Protein AF-A0A821E4V5-F1 (afdb_monomer_lite)

Radius of gyration: 15.45 Å; chains: 1; bounding box: 36×47×33 Å

Foldseek 3Di:
DLLVVQVVVCVVVVHHDQEEEEEEQDPVVVVVLVLLQDPPHPDDDDPSSNVRNHNGHYHYDHANVVLLPPPVNVVRVVSVVVVLVCCQPPAQEDEDAPVDPSLVVSVVVNVVCVVVPPVRNHDYDHDHPDDDD

Organism: NCBI:txid392032

pLDDT: mean 74.58, std 12.51, range [34.81, 88.69]

Sequence (133 aa):
MYVKGIVDEEQRRNQTFSSIFVMTDDVSVMKSLQDYANPRSKGIDEPYARQYLRGRQIMYNVFAPQACFDPFIRIGFEQFLVSLEFLVQYAKLIVGHSDSNVGRYLEELMYARHQLNVSVRTHSLVRDAPNSL

Structure (mmCIF, N/CA/C/O backbone):
data_AF-A0A821E4V5-F1
#
_entry.id   AF-A0A821E4V5-F1
#
loop_
_atom_site.group_PDB
_atom_site.id
_atom_site.type_symbol
_atom_site.label_atom_id
_atom_site.label_alt_id
_atom_site.label_comp_id
_atom_site.label_asym_id
_atom_site.label_entity_id
_atom_site.label_seq_id
_atom_site.pdbx_PDB_ins_code
_atom_site.Cartn_x
_atom_site.Cartn_y
_atom_site.Cartn_z
_atom_site.occupancy
_atom_site.B_iso_or_equiv
_atom_site.auth_seq_id
_atom_site.auth_comp_id
_atom_site.auth_asym_id
_atom_site.auth_atom_id
_atom_site.pdbx_PDB_model_num
ATOM 1 N N . MET A 1 1 ? -8.049 7.958 -1.410 1.00 59.59 1 MET A N 1
ATOM 2 C CA . MET A 1 1 ? -8.673 6.603 -1.580 1.00 59.59 1 MET A CA 1
ATOM 3 C C . MET A 1 1 ? -8.104 5.460 -0.749 1.00 59.59 1 MET A C 1
ATOM 5 O O . MET A 1 1 ? -8.880 4.835 -0.036 1.00 59.59 1 MET A O 1
ATOM 9 N N . TYR A 1 2 ? -6.801 5.159 -0.810 1.00 70.19 2 TYR A N 1
ATOM 10 C CA . TYR A 1 2 ? -6.196 4.070 -0.018 1.00 70.19 2 TYR A CA 1
ATOM 11 C C . TYR A 1 2 ? -6.477 4.209 1.484 1.00 70.19 2 TYR A C 1
ATOM 13 O O . TYR A 1 2 ? -6.764 3.233 2.170 1.00 70.19 2 TYR A O 1
ATOM 21 N N . VAL A 1 3 ? -6.499 5.454 1.970 1.00 76.19 3 VAL A N 1
ATOM 22 C CA . VAL A 1 3 ? -6.852 5.791 3.355 1.00 76.19 3 VAL A CA 1
ATOM 23 C C . VAL A 1 3 ? -8.256 5.322 3.725 1.00 76.19 3 VAL A C 1
ATOM 25 O O . VAL A 1 3 ? -8.438 4.808 4.818 1.00 76.19 3 VAL A O 1
ATOM 28 N N . LYS A 1 4 ? -9.238 5.426 2.819 1.00 77.25 4 LYS A N 1
ATOM 29 C CA . LYS A 1 4 ? -10.600 4.941 3.079 1.00 77.25 4 LYS A CA 1
ATOM 30 C C . LYS A 1 4 ? -10.617 3.421 3.245 1.00 77.25 4 LYS A C 1
ATOM 32 O O . LYS A 1 4 ? -11.193 2.933 4.205 1.00 77.25 4 LYS A O 1
ATOM 37 N N . GLY A 1 5 ? -9.922 2.685 2.372 1.00 75.38 5 GLY A N 1
ATOM 38 C CA . GLY A 1 5 ? -9.797 1.227 2.493 1.00 75.38 5 GLY A CA 1
ATOM 39 C C . GLY A 1 5 ? -9.153 0.790 3.813 1.00 75.38 5 GLY A C 1
ATOM 40 O O . GLY A 1 5 ? -9.611 -0.168 4.431 1.00 75.38 5 GLY A O 1
ATOM 41 N N . ILE A 1 6 ? -8.144 1.535 4.280 1.00 80.81 6 ILE A N 1
ATOM 42 C CA . ILE A 1 6 ? -7.537 1.334 5.603 1.00 80.81 6 ILE A CA 1
ATOM 43 C C . ILE A 1 6 ? -8.575 1.592 6.703 1.00 80.81 6 ILE A C 1
ATOM 45 O O . ILE A 1 6 ? -8.809 0.713 7.525 1.00 80.81 6 ILE A O 1
ATOM 49 N N . VAL A 1 7 ? -9.222 2.761 6.702 1.00 83.94 7 VAL A N 1
ATOM 50 C CA . VAL A 1 7 ? -10.178 3.180 7.743 1.00 83.94 7 VAL A CA 1
ATOM 51 C C . VAL A 1 7 ? -11.381 2.239 7.835 1.00 83.94 7 VAL A C 1
ATOM 53 O O . VAL A 1 7 ? -11.773 1.865 8.939 1.00 83.94 7 VAL A O 1
ATOM 56 N N . ASP A 1 8 ? -11.941 1.814 6.702 1.00 83.44 8 ASP A N 1
ATOM 57 C CA . ASP A 1 8 ? -13.067 0.877 6.661 1.00 83.44 8 ASP A CA 1
ATOM 58 C C . ASP A 1 8 ? -12.687 -0.464 7.322 1.00 83.44 8 ASP A C 1
ATOM 60 O O . ASP A 1 8 ? -13.459 -1.027 8.103 1.00 83.44 8 ASP A O 1
ATOM 64 N N . GLU A 1 9 ? -11.476 -0.970 7.064 1.00 81.81 9 GLU A N 1
ATOM 65 C CA . GLU A 1 9 ? -10.979 -2.199 7.690 1.00 81.81 9 GLU A CA 1
ATOM 66 C C . GLU A 1 9 ? -10.637 -2.021 9.172 1.00 81.81 9 GLU A C 1
ATOM 68 O O . GLU A 1 9 ? -10.883 -2.933 9.965 1.00 81.81 9 GLU A O 1
ATOM 73 N N . GLU A 1 10 ? -10.115 -0.860 9.567 1.00 86.12 10 GLU A N 1
ATOM 74 C CA . GLU A 1 10 ? -9.874 -0.533 10.974 1.00 86.12 10 GLU A CA 1
ATOM 75 C C . GLU A 1 10 ? -11.173 -0.544 11.780 1.00 86.12 10 GLU A C 1
ATOM 77 O O . GLU A 1 10 ? -11.242 -1.158 12.847 1.00 86.12 10 GLU A O 1
ATOM 82 N N . GLN A 1 11 ? -12.222 0.084 11.242 1.00 87.25 11 GLN A N 1
ATOM 83 C CA . GLN A 1 11 ? -13.550 0.112 11.851 1.00 87.25 11 GLN A CA 1
ATOM 84 C C . GLN A 1 11 ? -14.165 -1.285 11.916 1.00 87.25 11 GLN A C 1
ATOM 86 O O . GLN A 1 11 ? -14.640 -1.697 12.973 1.00 87.25 11 GLN A O 1
ATOM 91 N N . ARG A 1 12 ? -14.101 -2.052 10.820 1.00 84.50 12 ARG A N 1
ATOM 92 C CA . ARG A 1 12 ? -14.636 -3.421 10.767 1.00 84.50 12 ARG A CA 1
ATOM 93 C C . ARG A 1 12 ? -13.975 -4.348 11.789 1.00 84.50 12 ARG A C 1
ATOM 95 O O . ARG A 1 12 ? -14.632 -5.241 12.317 1.00 84.50 12 ARG A O 1
ATOM 102 N N . ARG A 1 13 ? -12.677 -4.163 12.050 1.00 81.50 13 ARG A N 1
ATOM 103 C CA . ARG A 1 13 ? -11.888 -5.001 12.973 1.00 81.50 13 ARG A CA 1
ATOM 104 C C . ARG A 1 13 ? -11.790 -4.441 14.384 1.00 81.50 13 ARG A C 1
ATOM 106 O O . ARG A 1 13 ? -11.245 -5.120 15.250 1.00 81.50 13 ARG A O 1
ATOM 113 N N . ASN A 1 14 ? -12.273 -3.220 14.603 1.00 87.69 14 ASN A N 1
ATOM 114 C CA . ASN A 1 14 ? -12.041 -2.460 15.825 1.00 87.69 14 ASN A CA 1
ATOM 115 C C . ASN A 1 14 ? -10.541 -2.410 16.207 1.00 87.69 14 ASN A C 1
ATOM 117 O O . ASN A 1 14 ? -10.163 -2.621 17.359 1.00 87.69 14 ASN A O 1
ATOM 121 N N . GLN A 1 15 ? -9.673 -2.193 15.212 1.00 85.81 15 GLN A N 1
ATOM 122 C CA . GLN A 1 15 ? -8.217 -2.158 15.366 1.00 85.81 15 GLN A CA 1
ATOM 123 C C . GLN A 1 15 ? -7.629 -1.025 14.532 1.00 85.81 15 GLN A C 1
ATOM 125 O O . GLN A 1 15 ? -7.957 -0.905 13.363 1.00 85.81 15 GLN A O 1
ATOM 130 N N . THR A 1 16 ? -6.695 -0.256 15.088 1.00 86.00 16 THR A N 1
ATOM 131 C CA . THR A 1 16 ? -5.924 0.756 14.352 1.00 86.00 16 THR A CA 1
ATOM 132 C C . THR A 1 16 ? -4.563 0.228 13.899 1.00 86.00 16 THR A C 1
ATOM 134 O O . THR A 1 16 ? -3.846 -0.448 14.642 1.00 86.00 16 THR A O 1
ATOM 137 N N . PHE A 1 17 ? -4.178 0.566 12.670 1.00 86.50 17 PHE A N 1
ATOM 138 C CA . PHE A 1 17 ? -2.863 0.307 12.097 1.00 86.50 17 PHE A CA 1
ATOM 139 C C . PHE A 1 17 ? -1.961 1.527 12.318 1.00 86.50 17 PHE A C 1
ATOM 141 O O . PHE A 1 17 ? -2.112 2.569 11.676 1.00 86.50 17 PHE A O 1
ATOM 148 N N . SER A 1 18 ? -1.000 1.396 13.235 1.00 86.81 18 SER A N 1
ATOM 149 C CA . SER A 1 18 ? -0.048 2.463 13.586 1.00 86.81 18 SER A CA 1
ATOM 150 C C . SER A 1 18 ? 0.981 2.759 12.493 1.00 86.81 18 SER A C 1
ATOM 152 O O . SER A 1 18 ? 1.543 3.855 12.450 1.00 86.81 18 SER A O 1
ATOM 154 N N . SER A 1 19 ? 1.237 1.776 11.630 1.00 88.69 19 SER A N 1
ATOM 155 C CA . SER A 1 19 ? 2.300 1.808 10.630 1.00 88.69 19 SER A CA 1
ATOM 156 C C . SER A 1 19 ? 1.730 1.468 9.259 1.00 88.69 19 SER A C 1
ATOM 158 O O . SER A 1 19 ? 0.974 0.505 9.120 1.00 88.69 19 SER A O 1
ATOM 160 N N . ILE A 1 20 ? 2.097 2.261 8.256 1.00 87.19 20 ILE A N 1
ATOM 161 C CA . ILE A 1 20 ? 1.656 2.114 6.868 1.00 87.19 20 ILE A CA 1
ATOM 162 C C . ILE A 1 20 ? 2.905 2.019 5.999 1.00 87.19 20 ILE A C 1
ATOM 164 O O . ILE A 1 20 ? 3.806 2.847 6.118 1.00 87.19 20 ILE A O 1
ATOM 168 N N . PHE A 1 21 ? 2.955 1.005 5.139 1.00 88.44 21 PHE A N 1
ATOM 169 C CA . PHE A 1 21 ? 3.999 0.852 4.133 1.00 88.44 21 PHE A CA 1
ATOM 170 C C . PHE A 1 21 ? 3.399 1.078 2.748 1.00 88.44 21 PHE A C 1
ATOM 172 O O . PHE A 1 21 ? 2.384 0.466 2.415 1.00 88.44 21 PHE A O 1
ATOM 179 N N . VAL A 1 22 ? 4.014 1.955 1.959 1.00 86.38 22 VAL A N 1
ATOM 180 C CA . VAL A 1 22 ? 3.556 2.294 0.608 1.00 86.38 22 VAL A CA 1
ATOM 181 C C . VAL A 1 22 ? 4.609 1.898 -0.411 1.00 86.38 22 VAL A C 1
ATOM 183 O O . VAL A 1 22 ? 5.737 2.376 -0.372 1.00 86.38 22 VAL A O 1
ATOM 186 N N . MET A 1 23 ? 4.222 1.042 -1.346 1.00 85.56 23 MET A N 1
ATOM 187 C CA . MET A 1 23 ? 5.035 0.657 -2.493 1.00 85.56 23 MET A CA 1
ATOM 188 C C . MET A 1 23 ? 4.401 1.299 -3.731 1.00 85.56 23 MET A C 1
ATOM 190 O O . MET A 1 23 ? 3.273 0.955 -4.075 1.00 85.56 23 MET A O 1
ATOM 194 N N . THR A 1 24 ? 5.082 2.257 -4.363 1.00 82.69 24 THR A N 1
ATOM 195 C CA . THR A 1 24 ? 4.556 2.999 -5.528 1.00 82.69 24 THR A CA 1
ATOM 196 C C . THR A 1 24 ? 5.653 3.313 -6.540 1.00 82.69 24 THR A C 1
ATOM 198 O O . THR A 1 24 ? 6.826 3.360 -6.188 1.00 82.69 24 THR A O 1
ATOM 201 N N . ASP A 1 25 ? 5.281 3.542 -7.790 1.00 79.81 25 ASP A N 1
ATOM 202 C CA . ASP A 1 25 ? 6.153 4.097 -8.819 1.00 79.81 25 ASP A CA 1
ATOM 203 C C . ASP A 1 25 ? 6.063 5.620 -8.963 1.00 79.81 25 ASP A C 1
ATOM 205 O O . ASP A 1 25 ? 6.868 6.236 -9.666 1.00 79.81 25 ASP A O 1
ATOM 209 N N . ASP A 1 26 ? 5.122 6.244 -8.254 1.00 79.25 26 ASP A N 1
ATOM 210 C CA . ASP A 1 26 ? 4.881 7.677 -8.303 1.00 79.25 26 ASP A CA 1
ATOM 211 C C . ASP A 1 26 ? 5.537 8.406 -7.118 1.00 79.25 26 ASP A C 1
ATOM 213 O O . ASP A 1 26 ? 5.131 8.311 -5.955 1.00 79.25 26 ASP A O 1
ATOM 217 N N . VAL A 1 27 ? 6.552 9.214 -7.429 1.00 78.31 27 VAL A N 1
ATOM 218 C CA . VAL A 1 27 ? 7.259 10.060 -6.453 1.00 78.31 27 VAL A CA 1
ATOM 219 C C . VAL A 1 27 ? 6.340 11.132 -5.846 1.00 78.31 27 VAL A C 1
ATOM 221 O O . VAL A 1 27 ? 6.585 11.596 -4.729 1.00 78.31 27 VAL A O 1
ATOM 224 N N . SER A 1 28 ? 5.291 11.562 -6.551 1.00 80.56 28 SER A N 1
ATOM 225 C CA . SER A 1 28 ? 4.356 12.576 -6.054 1.00 80.56 28 SER A CA 1
ATOM 226 C C . SER A 1 28 ? 3.534 12.064 -4.865 1.00 80.56 28 SER A C 1
ATOM 228 O O . SER A 1 28 ? 3.384 12.783 -3.874 1.00 80.56 28 SER A O 1
ATOM 230 N N . VAL A 1 29 ? 3.131 10.788 -4.890 1.00 78.25 29 VAL A N 1
ATOM 231 C CA . VAL A 1 29 ? 2.392 10.121 -3.803 1.00 78.25 29 VAL A CA 1
ATOM 232 C C . VAL A 1 29 ? 3.176 10.165 -2.494 1.00 78.25 29 VAL A C 1
ATOM 234 O O . VAL A 1 29 ? 2.612 10.439 -1.433 1.00 78.25 29 VAL A O 1
ATOM 237 N N . MET A 1 30 ? 4.496 9.969 -2.557 1.00 77.81 30 MET A N 1
ATOM 238 C CA . MET A 1 30 ? 5.374 10.058 -1.389 1.00 77.81 30 MET A CA 1
ATOM 239 C C . MET A 1 30 ? 5.305 11.441 -0.729 1.00 77.81 30 MET A C 1
ATOM 241 O O . MET A 1 30 ? 5.180 11.534 0.494 1.00 77.81 30 MET A O 1
ATOM 245 N N . LYS A 1 31 ? 5.362 12.514 -1.528 1.00 77.94 31 LYS A N 1
ATOM 246 C CA . LYS A 1 31 ? 5.307 13.890 -1.012 1.00 77.94 31 LYS A CA 1
ATOM 247 C C . LYS A 1 31 ? 3.964 14.175 -0.346 1.00 77.94 31 LYS A C 1
ATOM 249 O O . LYS A 1 31 ? 3.947 14.716 0.758 1.00 77.94 31 LYS A O 1
ATOM 254 N N . SER A 1 32 ? 2.863 13.756 -0.968 1.00 81.50 32 SER A N 1
ATOM 255 C CA . SER A 1 32 ? 1.519 13.939 -0.411 1.00 81.50 32 SER A CA 1
ATOM 256 C C . SER A 1 32 ? 1.353 13.200 0.919 1.00 81.50 32 SER A C 1
ATOM 258 O O . SER A 1 32 ? 0.905 13.782 1.903 1.00 81.50 32 SER A O 1
ATOM 260 N N . LEU A 1 33 ? 1.803 11.945 1.013 1.00 79.62 33 LEU A N 1
ATOM 261 C CA . LEU A 1 33 ? 1.707 11.163 2.251 1.00 79.62 33 LEU A CA 1
ATOM 262 C C . LEU A 1 33 ? 2.543 11.744 3.394 1.00 79.62 33 LEU A C 1
ATOM 264 O O . LEU A 1 33 ? 2.074 11.799 4.533 1.00 79.62 33 LEU A O 1
ATOM 268 N N . GLN A 1 34 ? 3.765 12.195 3.101 1.00 77.75 34 GLN A N 1
ATOM 269 C CA . GLN A 1 34 ? 4.597 12.893 4.082 1.00 77.75 34 GLN A CA 1
ATOM 270 C C . GLN A 1 34 ? 3.913 14.168 4.580 1.00 77.75 34 GLN A C 1
ATOM 272 O O . GLN A 1 34 ? 3.922 14.445 5.782 1.00 77.75 34 GLN A O 1
ATOM 277 N N . ASP A 1 35 ? 3.289 14.921 3.674 1.00 82.81 35 ASP A N 1
ATOM 278 C CA . ASP A 1 35 ? 2.548 16.126 4.023 1.00 82.81 35 ASP A CA 1
ATOM 279 C C . ASP A 1 35 ? 1.342 15.824 4.924 1.00 82.81 35 ASP A C 1
ATOM 281 O O . ASP A 1 35 ? 1.130 16.507 5.931 1.00 82.81 35 ASP A O 1
ATOM 285 N N . TYR A 1 36 ? 0.584 14.768 4.620 1.00 80.75 36 TYR A N 1
ATOM 286 C CA . TYR A 1 36 ? -0.579 14.351 5.407 1.00 80.75 36 TYR A CA 1
ATOM 287 C C . TYR A 1 36 ? -0.199 13.809 6.788 1.00 80.75 36 TYR A C 1
ATOM 289 O O . TYR A 1 36 ? -0.896 14.087 7.768 1.00 80.75 36 TYR A O 1
ATOM 297 N N . ALA A 1 37 ? 0.915 13.080 6.897 1.00 77.38 37 ALA A N 1
ATOM 298 C CA . ALA A 1 37 ? 1.418 12.583 8.175 1.00 77.38 37 ALA A CA 1
ATOM 299 C C . ALA A 1 37 ? 1.975 13.699 9.071 1.00 77.38 37 ALA A C 1
ATOM 301 O O . ALA A 1 37 ? 1.926 13.578 10.300 1.00 77.38 37 ALA A O 1
ATOM 302 N N . ASN A 1 38 ? 2.489 14.786 8.479 1.00 79.50 38 ASN A N 1
ATOM 303 C CA . ASN A 1 38 ? 3.142 15.873 9.199 1.00 79.50 38 ASN A CA 1
ATOM 304 C C . ASN A 1 38 ? 2.139 16.690 10.042 1.00 79.50 38 ASN A C 1
ATOM 306 O O . ASN A 1 38 ? 1.299 17.410 9.493 1.00 79.50 38 ASN A O 1
ATOM 310 N N . PRO A 1 39 ? 2.266 16.701 11.386 1.00 75.31 39 PRO A N 1
ATOM 311 C CA . PRO A 1 39 ? 1.356 17.447 12.249 1.00 75.31 39 PRO A CA 1
ATOM 312 C C . PRO A 1 39 ? 1.434 18.966 12.080 1.00 75.31 39 PRO A C 1
ATOM 314 O O . PRO A 1 39 ? 0.525 19.660 12.529 1.00 75.31 39 PRO A O 1
ATOM 317 N N . ARG A 1 40 ? 2.513 19.490 11.492 1.00 78.88 40 ARG A N 1
ATOM 318 C CA . ARG A 1 40 ? 2.733 20.928 11.286 1.00 78.88 40 ARG A CA 1
ATOM 319 C C . ARG A 1 40 ? 2.307 21.404 9.901 1.00 78.88 40 ARG A C 1
ATOM 321 O O . ARG A 1 40 ? 2.276 22.612 9.676 1.00 78.88 40 ARG A O 1
ATOM 328 N N . SER A 1 41 ? 2.001 20.487 8.986 1.00 74.44 41 SER A N 1
ATOM 329 C CA . SER A 1 41 ? 1.562 20.867 7.651 1.00 74.44 41 SER A CA 1
ATOM 330 C C . SER A 1 41 ? 0.142 21.443 7.678 1.00 74.44 41 SER A C 1
ATOM 332 O O . SER A 1 41 ? -0.750 20.925 8.354 1.00 74.44 41 SER A O 1
ATOM 334 N N . LYS A 1 42 ? -0.042 22.534 6.926 1.00 70.69 42 LYS A N 1
ATOM 335 C CA . LYS A 1 42 ? -1.329 23.188 6.650 1.00 70.69 42 LYS A CA 1
ATOM 336 C C . LYS A 1 42 ? -1.841 22.877 5.235 1.00 70.69 42 LYS A C 1
ATOM 338 O O . LYS A 1 42 ? -2.720 23.588 4.758 1.00 70.69 42 LYS A O 1
ATOM 343 N N . GLY A 1 43 ? -1.262 21.883 4.554 1.00 65.00 43 GLY A N 1
ATOM 344 C CA . GLY A 1 43 ? -1.595 21.551 3.167 1.00 65.00 43 GLY A CA 1
ATOM 345 C C . GLY A 1 43 ? -3.098 21.340 2.969 1.00 65.00 43 GLY A C 1
ATOM 346 O O . GLY A 1 43 ? -3.771 20.760 3.829 1.00 65.00 43 GLY A O 1
ATOM 347 N N . ILE A 1 44 ? -3.602 21.835 1.842 1.00 58.41 44 ILE A N 1
ATOM 348 C CA . ILE A 1 44 ? -5.032 22.013 1.554 1.00 58.41 44 ILE A CA 1
ATOM 349 C C . ILE A 1 44 ? -5.650 20.765 0.902 1.00 58.41 44 ILE A C 1
ATOM 351 O O . ILE A 1 44 ? -6.863 20.587 0.939 1.00 58.41 44 ILE A O 1
ATOM 355 N N . ASP A 1 45 ? -4.811 19.886 0.350 1.00 57.72 45 ASP A N 1
ATOM 356 C CA . ASP A 1 45 ? -5.223 19.035 -0.770 1.00 57.72 45 ASP A CA 1
ATOM 357 C C . ASP A 1 45 ? -5.955 17.736 -0.402 1.00 57.72 45 ASP A C 1
ATOM 359 O O . ASP A 1 45 ? -6.472 17.089 -1.294 1.00 57.72 45 ASP A O 1
ATOM 363 N N . GLU A 1 46 ? -6.096 17.353 0.873 1.00 73.62 46 GLU A N 1
ATOM 364 C CA . GLU A 1 46 ? -7.016 16.258 1.260 1.00 73.62 46 GLU A CA 1
ATOM 365 C C . GLU A 1 46 ? -7.257 16.234 2.792 1.00 73.62 46 GLU A C 1
ATOM 367 O O . GLU A 1 46 ? -6.505 15.607 3.552 1.00 73.62 46 GLU A O 1
ATOM 372 N N . PRO A 1 47 ? -8.316 16.895 3.305 1.00 78.69 47 PRO A N 1
ATOM 373 C CA . PRO A 1 47 ? -8.629 16.912 4.739 1.00 78.69 47 PRO A CA 1
ATOM 374 C C . PRO A 1 47 ? -8.863 15.516 5.333 1.00 78.69 47 PRO A C 1
ATOM 376 O O . PRO A 1 47 ? -8.475 15.251 6.472 1.00 78.69 47 PRO A O 1
ATOM 379 N N . TYR A 1 48 ? -9.461 14.615 4.548 1.00 81.88 48 TYR A N 1
ATOM 380 C CA . TYR A 1 48 ? -9.765 13.249 4.968 1.00 81.88 48 TYR A CA 1
ATOM 381 C C . TYR A 1 48 ? -8.489 12.430 5.187 1.00 81.88 48 TYR A C 1
ATOM 383 O O . TYR A 1 48 ? -8.286 11.881 6.270 1.00 81.88 48 TYR A O 1
ATOM 391 N N . ALA A 1 49 ? -7.584 12.392 4.203 1.00 81.00 49 ALA A N 1
ATOM 392 C CA . ALA A 1 49 ? -6.321 11.672 4.341 1.00 81.00 49 ALA A CA 1
ATOM 393 C C . ALA A 1 49 ? -5.512 12.198 5.531 1.00 81.00 49 ALA A C 1
ATOM 395 O O . ALA A 1 49 ? -5.014 11.412 6.336 1.00 81.00 49 ALA A O 1
ATOM 396 N N . ARG A 1 50 ? -5.472 13.523 5.716 1.00 80.69 50 ARG A N 1
ATOM 397 C CA . ARG A 1 50 ? -4.814 14.147 6.867 1.00 80.69 50 ARG A CA 1
ATOM 398 C C . ARG A 1 50 ? -5.428 13.707 8.193 1.00 80.69 50 ARG A C 1
ATOM 400 O O . ARG A 1 50 ? -4.686 13.341 9.098 1.00 80.69 50 ARG A O 1
ATOM 407 N N . GLN A 1 51 ? -6.754 13.719 8.330 1.00 85.44 51 GLN A N 1
ATOM 408 C CA . GLN A 1 51 ? -7.421 13.311 9.572 1.00 85.44 51 GLN A CA 1
ATOM 409 C C . GLN A 1 51 ? -6.999 11.905 10.011 1.00 85.44 51 GLN A C 1
ATOM 411 O O . GLN A 1 51 ? -6.750 11.685 11.196 1.00 85.44 51 GLN A O 1
ATOM 416 N N . TYR A 1 52 ? -6.908 10.974 9.063 1.00 86.19 52 TYR A N 1
ATOM 417 C CA . TYR A 1 52 ? -6.679 9.569 9.377 1.00 86.19 52 TYR A CA 1
ATOM 418 C C . TYR A 1 52 ? -5.211 9.154 9.349 1.00 86.19 52 TYR A C 1
ATOM 420 O O . TYR A 1 52 ? -4.866 8.226 10.070 1.00 86.19 52 TYR A O 1
ATOM 428 N N . LEU A 1 53 ? -4.337 9.821 8.590 1.00 84.38 53 LEU A N 1
ATOM 429 C CA . LEU A 1 53 ? -2.909 9.484 8.503 1.00 84.38 53 LEU A CA 1
ATOM 430 C C . LEU A 1 53 ? -2.016 10.256 9.484 1.00 84.38 53 LEU A C 1
ATOM 432 O O . LEU A 1 53 ? -0.874 9.854 9.717 1.00 84.38 53 LEU A O 1
ATOM 436 N N . ARG A 1 54 ? -2.499 11.359 10.065 1.00 85.69 54 ARG A N 1
ATOM 437 C CA . ARG A 1 54 ? -1.695 12.207 10.954 1.00 85.69 54 ARG A CA 1
ATOM 438 C C . ARG A 1 54 ? -1.143 11.423 12.143 1.00 85.69 54 ARG A C 1
ATOM 440 O O . ARG A 1 54 ? -1.875 10.729 12.842 1.00 85.69 54 ARG A O 1
ATOM 447 N N . GLY A 1 55 ? 0.159 11.578 12.388 1.00 81.81 55 GLY A N 1
ATOM 448 C CA . GLY A 1 55 ? 0.854 10.920 13.498 1.00 81.81 55 GLY A CA 1
ATOM 449 C C . GLY A 1 55 ? 1.129 9.425 13.298 1.00 81.81 55 GLY A C 1
ATOM 450 O O . GLY A 1 55 ? 1.723 8.812 14.182 1.00 81.81 55 GLY A O 1
ATOM 451 N N . ARG A 1 56 ? 0.744 8.835 12.157 1.00 85.81 56 ARG A N 1
ATOM 452 C CA . ARG A 1 56 ? 1.117 7.458 11.815 1.00 85.81 56 ARG A CA 1
ATOM 453 C C . ARG A 1 56 ? 2.545 7.392 11.290 1.00 85.81 56 ARG A C 1
ATOM 455 O O . ARG A 1 56 ? 3.044 8.332 10.671 1.00 85.81 56 ARG A O 1
ATOM 462 N N . GLN A 1 57 ? 3.185 6.244 11.489 1.00 87.62 57 GLN A N 1
ATOM 463 C CA . GLN A 1 57 ? 4.477 5.963 10.878 1.00 87.62 57 GLN A CA 1
ATOM 464 C C . GLN A 1 57 ? 4.261 5.538 9.423 1.00 87.62 57 GLN A C 1
ATOM 466 O O . GLN A 1 57 ? 3.783 4.433 9.164 1.00 87.62 57 GLN A O 1
ATOM 471 N N . ILE A 1 58 ? 4.615 6.410 8.478 1.00 84.62 58 ILE A N 1
ATOM 472 C CA . ILE A 1 58 ? 4.556 6.104 7.047 1.00 84.62 58 ILE A CA 1
ATOM 473 C C . ILE A 1 58 ? 5.957 5.764 6.551 1.00 84.62 58 ILE A C 1
ATOM 475 O O . ILE A 1 58 ? 6.864 6.593 6.585 1.00 84.62 58 ILE A O 1
ATOM 479 N N . MET A 1 59 ? 6.112 4.531 6.088 1.00 86.81 59 MET A N 1
ATOM 480 C CA . MET A 1 59 ? 7.275 4.051 5.355 1.00 86.81 59 MET A CA 1
ATOM 481 C C . MET A 1 59 ? 6.885 3.928 3.888 1.00 86.81 59 MET A C 1
ATOM 483 O O . MET A 1 59 ? 5.738 3.614 3.568 1.00 86.81 59 MET A O 1
ATOM 487 N N . TYR A 1 60 ? 7.826 4.164 2.989 1.00 83.25 60 TYR A N 1
ATOM 488 C CA . TYR A 1 60 ? 7.559 4.058 1.567 1.00 83.25 60 TYR A CA 1
ATOM 489 C C . TYR A 1 60 ? 8.776 3.518 0.832 1.00 83.25 60 TYR A C 1
ATOM 491 O O . TYR A 1 60 ? 9.915 3.716 1.258 1.00 83.25 60 TYR A O 1
ATOM 499 N N . ASN A 1 61 ? 8.517 2.865 -0.292 1.00 82.81 61 ASN A N 1
ATOM 500 C CA . ASN A 1 61 ? 9.518 2.554 -1.287 1.00 82.81 61 ASN A CA 1
ATOM 501 C C . ASN A 1 61 ? 9.001 3.000 -2.654 1.00 82.81 61 ASN A C 1
ATOM 503 O O . ASN A 1 61 ? 7.926 2.566 -3.079 1.00 82.81 61 ASN A O 1
ATOM 507 N N . VAL A 1 62 ? 9.756 3.892 -3.299 1.00 75.50 62 VAL A N 1
ATOM 508 C CA . VAL A 1 62 ? 9.432 4.391 -4.634 1.00 75.50 62 VAL A CA 1
ATOM 509 C C . VAL A 1 62 ? 10.337 3.699 -5.639 1.00 75.50 62 VAL A C 1
ATOM 511 O O . VAL A 1 62 ? 11.553 3.877 -5.588 1.00 75.50 62 VAL A O 1
ATOM 514 N N . PHE A 1 63 ? 9.757 2.910 -6.537 1.00 75.94 63 PHE A N 1
ATOM 515 C CA . PHE A 1 63 ? 10.506 2.181 -7.559 1.00 75.94 63 PHE A CA 1
ATOM 516 C C . PHE A 1 63 ? 10.298 2.828 -8.927 1.00 75.94 63 PHE A C 1
ATOM 518 O O . PHE A 1 63 ? 9.192 3.202 -9.280 1.00 75.94 63 PHE A O 1
ATOM 525 N N . ALA A 1 64 ? 11.352 2.956 -9.730 1.00 65.12 64 ALA A N 1
ATOM 526 C CA . ALA A 1 64 ? 11.202 3.373 -11.121 1.00 65.12 64 ALA A CA 1
ATOM 527 C C . ALA A 1 64 ? 10.827 2.137 -11.963 1.00 65.12 64 ALA A C 1
ATOM 529 O O . ALA A 1 64 ? 11.688 1.272 -12.141 1.00 65.12 64 ALA A O 1
ATOM 530 N N . PRO A 1 65 ? 9.604 2.025 -12.523 1.00 58.69 65 PRO A N 1
ATOM 531 C CA . PRO A 1 65 ? 9.161 0.822 -13.239 1.00 58.69 65 PRO A CA 1
ATOM 532 C C . PRO A 1 65 ? 10.086 0.475 -14.399 1.00 58.69 65 PRO A C 1
ATOM 534 O O . PRO A 1 65 ? 10.376 -0.688 -14.652 1.00 58.69 65 PRO A O 1
ATOM 537 N N . GLN A 1 66 ? 10.601 1.510 -15.066 1.00 57.62 66 GLN A N 1
ATOM 538 C CA . GLN A 1 66 ? 11.533 1.391 -16.183 1.00 57.62 66 GLN A CA 1
ATOM 539 C C . GLN A 1 66 ? 12.857 0.736 -15.761 1.00 57.62 66 GLN A C 1
ATOM 541 O O . GLN A 1 66 ? 13.416 -0.039 -16.526 1.00 57.62 66 GLN A O 1
ATOM 546 N N . ALA A 1 67 ? 13.323 0.982 -14.533 1.00 55.97 67 ALA A N 1
ATOM 547 C CA . ALA A 1 67 ? 14.537 0.371 -13.995 1.00 55.97 67 ALA A CA 1
ATOM 548 C C . ALA A 1 67 ? 14.303 -1.064 -13.494 1.00 55.97 67 ALA A C 1
ATOM 550 O O . ALA A 1 67 ? 15.222 -1.872 -13.515 1.00 55.97 67 ALA A O 1
ATOM 551 N N . CYS A 1 68 ? 13.084 -1.410 -13.065 1.00 55.31 68 CYS A N 1
ATOM 552 C CA . CYS A 1 68 ? 12.757 -2.760 -12.587 1.00 55.31 68 CYS A CA 1
ATOM 553 C C . CYS A 1 68 ? 12.795 -3.827 -13.691 1.00 55.31 68 CYS A C 1
ATOM 555 O O . CYS A 1 68 ? 12.980 -5.003 -13.384 1.00 55.31 68 CYS A O 1
ATOM 557 N N . PHE A 1 69 ? 12.618 -3.432 -14.954 1.00 57.28 69 PHE A N 1
ATOM 558 C CA . PHE A 1 69 ? 12.646 -4.339 -16.106 1.00 57.28 69 PHE A CA 1
ATOM 559 C C . PHE A 1 69 ? 13.861 -4.124 -17.016 1.00 57.28 69 PHE A C 1
ATOM 561 O O . PHE A 1 69 ? 13.980 -4.800 -18.038 1.00 57.28 69 PHE A O 1
ATOM 568 N N . ASP A 1 70 ? 14.775 -3.223 -16.643 1.00 60.84 70 ASP A N 1
ATOM 569 C CA . ASP A 1 70 ? 16.061 -3.080 -17.316 1.00 60.84 70 ASP A CA 1
ATOM 570 C C . ASP A 1 70 ? 17.040 -4.142 -16.771 1.00 60.84 70 ASP A C 1
ATOM 572 O O . ASP A 1 70 ? 17.425 -4.085 -15.596 1.00 60.84 70 ASP A O 1
ATOM 576 N N . PRO A 1 71 ? 17.480 -5.116 -17.592 1.00 54.22 71 PRO A N 1
ATOM 577 C CA . PRO A 1 71 ? 18.399 -6.166 -17.152 1.00 54.22 71 PRO A CA 1
ATOM 578 C C . PRO A 1 71 ? 19.770 -5.630 -16.702 1.00 54.22 71 PRO A C 1
ATOM 580 O O . PRO A 1 71 ? 20.499 -6.347 -16.012 1.00 54.22 71 PRO A O 1
ATOM 583 N N . PHE A 1 72 ? 20.118 -4.387 -17.050 1.00 56.19 72 PHE A N 1
ATOM 584 C CA . PHE A 1 72 ? 21.347 -3.711 -16.632 1.00 56.19 72 PHE A CA 1
ATOM 585 C C . PHE A 1 72 ? 21.183 -2.903 -15.333 1.00 56.19 72 PHE A C 1
ATOM 587 O O . PHE A 1 72 ? 22.185 -2.513 -14.734 1.00 56.19 72 PHE A O 1
ATOM 594 N N . ILE A 1 73 ? 19.951 -2.709 -14.844 1.00 60.75 73 ILE A N 1
ATOM 595 C CA . ILE A 1 73 ? 19.636 -1.982 -13.603 1.00 60.75 73 ILE A CA 1
ATOM 596 C C . ILE A 1 73 ? 18.927 -2.934 -12.622 1.00 60.75 73 ILE A C 1
ATOM 598 O O . ILE A 1 73 ? 17.834 -2.686 -12.119 1.00 60.75 73 ILE A O 1
ATOM 602 N N . ARG A 1 74 ? 19.600 -4.048 -12.293 1.00 59.88 74 ARG A N 1
ATOM 603 C CA . ARG A 1 74 ? 19.121 -5.085 -11.348 1.00 59.88 74 ARG A CA 1
ATOM 604 C C . ARG A 1 74 ? 18.626 -4.553 -10.000 1.00 59.88 74 ARG A C 1
ATOM 606 O O . ARG A 1 74 ? 17.762 -5.174 -9.386 1.00 59.88 74 ARG A O 1
ATOM 613 N N . ILE A 1 75 ? 19.142 -3.406 -9.560 1.00 65.44 75 ILE A N 1
ATOM 614 C CA . ILE A 1 75 ? 18.811 -2.790 -8.270 1.00 65.44 75 ILE A CA 1
ATOM 615 C C . ILE A 1 75 ? 17.301 -2.526 -8.151 1.00 65.44 75 ILE A C 1
ATOM 617 O O . ILE A 1 75 ? 16.729 -2.757 -7.088 1.00 65.44 75 ILE A O 1
ATOM 621 N N . GLY A 1 76 ? 16.634 -2.104 -9.233 1.00 68.62 76 GLY A N 1
ATOM 622 C CA . GLY A 1 76 ? 15.192 -1.832 -9.205 1.00 68.62 76 GLY A CA 1
ATOM 623 C C . GLY A 1 76 ? 14.357 -3.097 -8.988 1.00 68.62 76 GLY A C 1
ATOM 624 O O . GLY A 1 76 ? 13.378 -3.084 -8.242 1.00 68.62 76 GLY A O 1
ATOM 625 N N . PHE A 1 77 ? 14.763 -4.212 -9.598 1.00 75.06 77 PHE A N 1
ATOM 626 C CA . PHE A 1 77 ? 14.094 -5.501 -9.425 1.00 75.06 77 PHE A CA 1
ATOM 627 C C . PHE A 1 77 ? 14.336 -6.092 -8.029 1.00 75.06 77 PHE A C 1
ATOM 629 O O . PHE A 1 77 ? 13.406 -6.578 -7.389 1.00 75.06 77 PHE A O 1
ATOM 636 N N . GLU A 1 78 ? 15.560 -5.997 -7.507 1.00 79.25 78 GLU A N 1
ATOM 637 C CA . GLU A 1 78 ? 15.888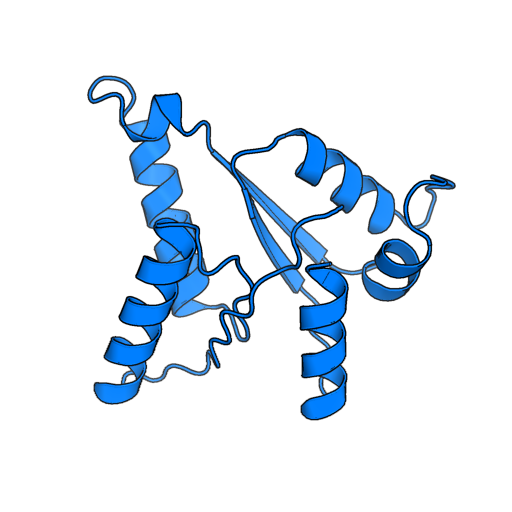 -6.453 -6.150 1.00 79.25 78 GLU A CA 1
ATOM 638 C C . GLU A 1 78 ? 15.115 -5.664 -5.080 1.00 79.25 78 GLU A C 1
ATOM 640 O O . GLU A 1 78 ? 14.547 -6.257 -4.161 1.00 79.25 78 GLU A O 1
ATOM 645 N N . GLN A 1 79 ? 15.008 -4.338 -5.227 1.00 78.56 79 GLN A N 1
ATOM 646 C CA . GLN A 1 79 ? 14.193 -3.493 -4.345 1.00 78.56 79 GLN A CA 1
ATOM 647 C C . GLN A 1 79 ? 12.711 -3.882 -4.370 1.00 78.56 79 GLN A C 1
ATOM 649 O O . GLN A 1 79 ? 12.062 -3.910 -3.317 1.00 78.56 79 GLN A O 1
ATOM 654 N N . PHE A 1 80 ? 12.182 -4.207 -5.553 1.00 80.19 80 PHE A N 1
ATOM 655 C CA . PHE A 1 80 ? 10.823 -4.715 -5.702 1.00 80.19 80 PHE A CA 1
ATOM 656 C C . PHE A 1 80 ? 10.637 -6.035 -4.941 1.00 80.19 80 PHE A C 1
ATOM 658 O O . PHE A 1 80 ? 9.721 -6.137 -4.125 1.00 80.19 80 PHE A O 1
ATOM 665 N N . LEU A 1 81 ? 11.535 -7.011 -5.125 1.00 82.94 81 LEU A N 1
ATOM 666 C CA . LEU A 1 81 ? 11.452 -8.310 -4.448 1.00 82.94 81 LEU A CA 1
ATOM 667 C C . LEU A 1 81 ? 11.514 -8.189 -2.921 1.00 82.94 81 LEU A C 1
ATOM 669 O O . LEU A 1 81 ? 10.715 -8.813 -2.226 1.00 82.94 81 LEU A O 1
ATOM 673 N N . VAL A 1 82 ? 12.416 -7.359 -2.390 1.00 85.94 82 VAL A N 1
ATOM 674 C CA . VAL A 1 82 ? 12.520 -7.117 -0.939 1.00 85.94 82 VAL A CA 1
ATOM 675 C C . VAL A 1 82 ? 11.238 -6.488 -0.388 1.00 85.94 82 VAL A C 1
ATOM 677 O O . VAL A 1 82 ? 10.765 -6.876 0.680 1.00 85.94 82 VAL A O 1
ATOM 680 N N . SER A 1 83 ? 10.649 -5.538 -1.116 1.00 86.38 83 SER A N 1
ATOM 681 C CA . SER A 1 83 ? 9.403 -4.877 -0.700 1.00 86.38 83 SER A CA 1
ATOM 682 C C . SER A 1 83 ? 8.221 -5.837 -0.722 1.00 86.38 83 SER A C 1
ATOM 684 O O . SER A 1 83 ? 7.390 -5.829 0.186 1.00 86.38 83 SER A O 1
ATOM 686 N N . LEU A 1 84 ? 8.173 -6.692 -1.743 1.00 85.19 84 LEU A N 1
ATOM 687 C CA . LEU A 1 84 ? 7.167 -7.730 -1.872 1.00 85.19 84 LEU A CA 1
ATOM 688 C C . LEU A 1 84 ? 7.264 -8.730 -0.716 1.00 85.19 84 LEU A C 1
ATOM 690 O O . LEU A 1 84 ? 6.259 -8.988 -0.059 1.00 85.19 84 LEU A O 1
ATOM 694 N N . GLU A 1 85 ? 8.464 -9.225 -0.406 1.00 85.12 85 GLU A N 1
ATOM 695 C CA . GLU A 1 85 ? 8.672 -10.134 0.726 1.00 85.12 85 GLU A CA 1
ATOM 696 C C . GLU A 1 85 ? 8.297 -9.468 2.058 1.00 85.12 85 GLU A C 1
ATOM 698 O O . GLU A 1 85 ? 7.635 -10.081 2.895 1.00 85.12 85 GLU A O 1
ATOM 703 N N . PHE A 1 86 ? 8.641 -8.189 2.243 1.00 85.81 86 PHE A N 1
ATOM 704 C CA . PHE A 1 86 ? 8.252 -7.434 3.432 1.00 85.81 86 PHE A CA 1
ATOM 705 C C . PHE A 1 86 ? 6.726 -7.341 3.589 1.00 85.81 86 PHE A C 1
ATOM 707 O O . PHE A 1 86 ? 6.193 -7.633 4.662 1.00 85.81 86 PHE A O 1
ATOM 714 N N . LEU A 1 87 ? 6.006 -6.974 2.524 1.00 85.00 87 LEU A N 1
ATOM 715 C CA . LEU A 1 87 ? 4.541 -6.925 2.527 1.00 85.00 87 LEU A CA 1
ATOM 716 C C . LEU A 1 87 ? 3.945 -8.287 2.891 1.00 85.00 87 LEU A C 1
ATOM 718 O O . LEU A 1 87 ? 3.093 -8.386 3.770 1.00 85.00 87 LEU A O 1
ATOM 722 N N . VAL A 1 88 ? 4.446 -9.335 2.251 1.00 82.69 88 VAL A N 1
ATOM 723 C CA . VAL A 1 88 ? 3.986 -10.715 2.406 1.00 82.69 88 VAL A CA 1
ATOM 724 C C . VAL A 1 88 ? 4.209 -11.261 3.817 1.00 82.69 88 VAL A C 1
ATOM 726 O O . VAL A 1 88 ? 3.385 -12.027 4.316 1.00 82.69 88 VAL A O 1
ATOM 729 N N . GLN A 1 89 ? 5.316 -10.896 4.465 1.00 80.19 89 GLN A N 1
ATOM 730 C CA . GLN A 1 89 ? 5.652 -11.379 5.804 1.00 80.19 89 GLN A CA 1
ATOM 731 C C . GLN A 1 89 ? 4.991 -10.567 6.924 1.00 80.19 89 GLN A C 1
ATOM 733 O O . GLN A 1 89 ? 4.599 -11.142 7.943 1.00 80.19 89 GLN A O 1
ATOM 738 N N . TYR A 1 90 ? 4.900 -9.242 6.773 1.00 83.06 90 TYR A N 1
ATOM 739 C CA . TYR A 1 90 ? 4.628 -8.344 7.901 1.00 83.06 90 TYR A CA 1
ATOM 740 C C . TYR A 1 90 ? 3.335 -7.545 7.785 1.00 83.06 90 TYR A C 1
ATOM 742 O O . TYR A 1 90 ? 2.831 -7.072 8.812 1.00 83.06 90 TYR A O 1
ATOM 750 N N . ALA A 1 91 ? 2.780 -7.363 6.583 1.00 82.06 91 ALA A N 1
ATOM 751 C CA . ALA A 1 91 ? 1.540 -6.613 6.456 1.00 82.06 91 ALA A CA 1
ATOM 752 C C . ALA A 1 91 ? 0.414 -7.353 7.189 1.00 82.06 91 ALA A C 1
ATOM 754 O O . ALA A 1 91 ? 0.333 -8.576 7.166 1.00 82.06 91 ALA A O 1
ATOM 755 N N . LYS A 1 92 ? -0.474 -6.618 7.859 1.00 79.88 92 LYS A N 1
ATOM 756 C CA . LYS A 1 92 ? -1.733 -7.175 8.395 1.00 79.88 92 LYS A CA 1
ATOM 757 C C . LYS A 1 92 ? -2.895 -7.004 7.424 1.00 79.88 92 LYS A C 1
ATOM 759 O O . LYS A 1 92 ? -3.866 -7.752 7.493 1.00 79.88 92 LYS A O 1
ATOM 764 N N . LEU A 1 93 ? -2.772 -6.008 6.555 1.00 82.19 93 LEU A N 1
ATOM 765 C CA . LEU A 1 93 ? -3.709 -5.621 5.519 1.00 82.19 93 LEU A CA 1
ATOM 766 C C . LEU A 1 93 ? -2.887 -5.122 4.330 1.00 82.19 93 LEU A C 1
ATOM 768 O O . LEU A 1 93 ? -1.948 -4.348 4.520 1.00 82.19 93 LEU A O 1
ATOM 772 N N . ILE A 1 94 ? -3.255 -5.555 3.130 1.00 82.06 94 ILE A N 1
ATOM 773 C CA . ILE A 1 94 ? -2.700 -5.060 1.868 1.00 82.06 94 ILE A CA 1
ATOM 774 C C . ILE A 1 94 ? -3.850 -4.416 1.104 1.00 82.06 94 ILE A C 1
ATOM 776 O O . ILE A 1 94 ? -4.894 -5.046 0.963 1.00 82.06 94 ILE A O 1
ATOM 780 N N . VAL A 1 95 ? -3.649 -3.181 0.640 1.00 80.44 95 VAL A N 1
ATOM 781 C CA . VAL A 1 95 ? -4.589 -2.424 -0.197 1.00 80.44 95 VAL A CA 1
ATOM 782 C C . VAL A 1 95 ? -3.848 -2.022 -1.467 1.00 80.44 95 VAL A C 1
ATOM 784 O O . VAL A 1 95 ? -2.762 -1.451 -1.388 1.00 80.44 95 VAL A O 1
ATOM 787 N N . GLY A 1 96 ? -4.424 -2.311 -2.628 1.00 79.50 96 GLY A N 1
ATOM 788 C CA . GLY A 1 96 ? -3.850 -1.997 -3.934 1.00 79.50 96 GLY A CA 1
ATOM 789 C C . GLY A 1 96 ? -4.906 -2.130 -5.025 1.00 79.50 96 GLY A C 1
ATOM 790 O O . GLY A 1 96 ? -5.994 -2.631 -4.759 1.00 79.50 96 GLY A O 1
ATOM 791 N N . HIS A 1 97 ? -4.597 -1.677 -6.236 1.00 75.81 97 HIS A N 1
ATOM 792 C CA . HIS A 1 97 ? -5.523 -1.788 -7.361 1.00 75.81 97 HIS A CA 1
ATOM 793 C C . HIS A 1 97 ? -5.500 -3.191 -7.984 1.00 75.81 97 HIS A C 1
ATOM 795 O O . HIS A 1 97 ? -4.421 -3.771 -8.141 1.00 75.81 97 HIS A O 1
ATOM 801 N N . SER A 1 98 ? -6.668 -3.722 -8.367 1.00 72.81 98 SER A N 1
ATOM 802 C CA . SER A 1 98 ? -6.765 -5.045 -9.003 1.00 72.81 98 SER A CA 1
ATOM 803 C C . SER A 1 98 ? -6.399 -5.034 -10.493 1.00 72.81 98 SER A C 1
ATOM 805 O O . SER A 1 98 ? -6.115 -6.079 -11.071 1.00 72.81 98 SER A O 1
ATOM 807 N N . ASP A 1 99 ? -6.339 -3.862 -11.125 1.00 76.50 99 ASP A N 1
ATOM 808 C CA . ASP A 1 99 ? -5.851 -3.703 -12.499 1.00 76.50 99 ASP A CA 1
ATOM 809 C C . ASP A 1 99 ? -4.310 -3.722 -12.585 1.00 76.50 99 ASP A C 1
ATOM 811 O O . ASP A 1 99 ? -3.740 -4.020 -13.638 1.00 76.50 99 ASP A O 1
ATOM 815 N N . SER A 1 100 ? -3.618 -3.499 -11.464 1.00 77.12 100 SER A N 1
ATOM 816 C CA . SER A 1 100 ? -2.165 -3.599 -11.368 1.00 77.12 100 SER A CA 1
ATOM 817 C C . SER A 1 100 ? -1.706 -5.056 -11.366 1.00 77.12 100 SER A C 1
ATOM 819 O O . SER A 1 100 ? -2.120 -5.860 -10.529 1.00 77.12 100 SER A O 1
ATOM 821 N N . ASN A 1 101 ? -0.757 -5.395 -12.246 1.00 81.06 101 ASN A N 1
ATOM 822 C CA . ASN A 1 101 ? -0.094 -6.707 -12.235 1.00 81.06 101 ASN A CA 1
ATOM 823 C C . ASN A 1 101 ? 0.543 -7.018 -10.875 1.00 81.06 101 ASN A C 1
ATOM 825 O O . ASN A 1 101 ? 0.498 -8.157 -10.423 1.00 81.06 101 ASN A O 1
ATOM 829 N N . VAL A 1 102 ? 1.103 -6.005 -10.208 1.00 80.19 102 VAL A N 1
ATOM 830 C CA . VAL A 1 102 ? 1.691 -6.152 -8.871 1.00 80.19 102 VAL A CA 1
ATOM 831 C C . VAL A 1 102 ? 0.607 -6.427 -7.830 1.00 80.19 102 VAL A C 1
ATOM 833 O O . VAL A 1 102 ? 0.788 -7.297 -6.981 1.00 80.19 102 VAL A O 1
ATOM 836 N N . GLY A 1 103 ? -0.526 -5.721 -7.913 1.00 80.44 103 GLY A N 1
ATOM 837 C CA . GLY A 1 103 ? -1.675 -5.930 -7.030 1.00 80.44 103 GLY A CA 1
ATOM 838 C C . GLY A 1 103 ? -2.239 -7.346 -7.144 1.00 80.44 103 GLY A C 1
ATOM 839 O O . GLY A 1 103 ? -2.344 -8.041 -6.134 1.00 80.44 103 GLY A O 1
ATOM 840 N N . ARG A 1 104 ? -2.499 -7.808 -8.375 1.00 81.44 104 ARG A N 1
ATOM 841 C CA . ARG A 1 104 ? -2.979 -9.175 -8.650 1.00 81.44 104 ARG A CA 1
ATOM 842 C C . ARG A 1 104 ? -1.996 -10.242 -8.194 1.00 81.44 104 ARG A C 1
ATOM 844 O O . ARG A 1 104 ? -2.385 -11.197 -7.534 1.00 81.44 104 ARG A O 1
ATOM 851 N N . TYR A 1 105 ? -0.711 -10.055 -8.489 1.00 84.31 105 TYR A N 1
ATOM 852 C CA . TYR A 1 105 ? 0.320 -11.000 -8.072 1.00 84.31 105 TYR A CA 1
ATOM 853 C C . TYR A 1 105 ? 0.407 -11.124 -6.543 1.00 84.31 105 TYR A C 1
ATOM 855 O O . TYR A 1 105 ? 0.512 -12.229 -6.011 1.00 84.31 105 TYR A O 1
ATOM 863 N N . LEU A 1 106 ? 0.313 -10.004 -5.814 1.00 82.81 106 LEU A N 1
ATOM 864 C CA . LEU A 1 106 ? 0.247 -10.022 -4.352 1.00 82.81 106 LEU A CA 1
ATOM 865 C C . LEU A 1 106 ? -1.009 -10.739 -3.846 1.00 82.81 106 LEU A C 1
ATOM 867 O O . LEU A 1 106 ? -0.921 -11.488 -2.876 1.00 82.81 106 LEU A O 1
ATOM 871 N N . GLU A 1 107 ? -2.159 -10.542 -4.489 1.00 80.75 107 GLU A N 1
ATOM 872 C CA . GLU A 1 107 ? -3.401 -11.232 -4.133 1.00 80.75 107 GLU A CA 1
ATOM 873 C C . GLU A 1 107 ? -3.264 -12.754 -4.248 1.00 80.75 107 GLU A C 1
ATOM 875 O O . GLU A 1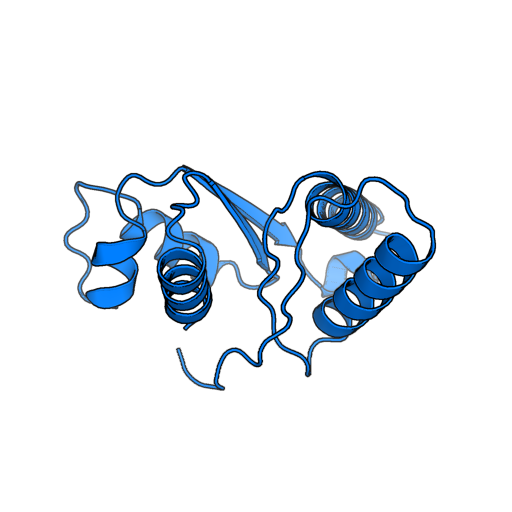 107 ? -3.529 -13.476 -3.284 1.00 80.75 107 GLU A O 1
ATOM 880 N N . GLU A 1 108 ? -2.776 -13.234 -5.393 1.00 83.69 108 GLU A N 1
ATOM 881 C CA . GLU A 1 108 ? -2.560 -14.659 -5.661 1.00 83.69 108 GLU A CA 1
ATOM 882 C C . GLU A 1 108 ? -1.557 -15.274 -4.680 1.00 83.69 108 GLU A C 1
ATOM 884 O O . GLU A 1 108 ? -1.799 -16.343 -4.111 1.00 83.69 108 GLU A O 1
ATOM 889 N N . LEU A 1 109 ? -0.446 -14.578 -4.422 1.00 84.81 109 LEU A N 1
ATOM 890 C CA . LEU A 1 109 ? 0.580 -15.030 -3.486 1.00 84.81 109 LEU A CA 1
ATOM 891 C C . LEU A 1 109 ? 0.031 -15.143 -2.059 1.00 84.81 109 LEU A C 1
ATOM 893 O O . LEU A 1 109 ? 0.319 -16.106 -1.346 1.00 84.81 109 LEU A O 1
ATOM 897 N N . MET A 1 110 ? -0.775 -14.172 -1.632 1.00 79.38 110 MET A N 1
ATOM 898 C CA . MET A 1 110 ? -1.406 -14.183 -0.313 1.00 79.38 110 MET A CA 1
ATOM 899 C C . MET A 1 110 ? -2.440 -15.293 -0.191 1.00 79.38 110 MET A C 1
ATOM 901 O O . MET A 1 110 ? -2.435 -16.020 0.806 1.00 79.38 110 MET A O 1
ATOM 905 N N . TYR A 1 111 ? -3.263 -15.480 -1.222 1.00 78.88 111 TYR A N 1
ATOM 906 C CA . TYR A 1 111 ? -4.208 -16.585 -1.298 1.00 78.88 111 TYR A CA 1
ATOM 907 C C . TYR A 1 111 ? -3.496 -17.939 -1.171 1.00 78.88 111 TYR A C 1
ATOM 909 O O . TYR A 1 111 ? -3.853 -18.744 -0.309 1.00 78.88 111 TYR A O 1
ATOM 917 N N . ALA A 1 112 ? -2.435 -18.170 -1.951 1.00 81.69 112 ALA 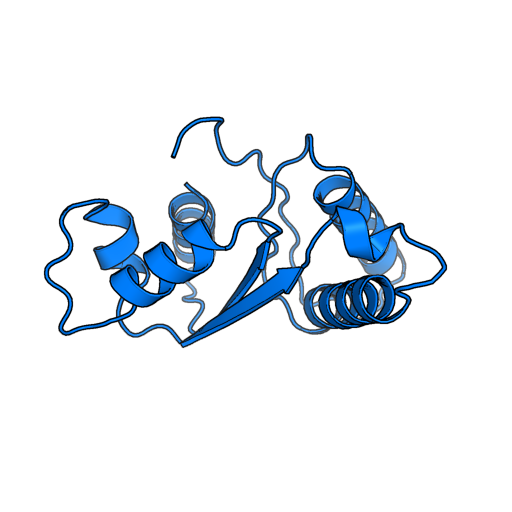A N 1
ATOM 918 C CA . ALA A 1 112 ? -1.660 -19.408 -1.897 1.00 81.69 112 ALA A CA 1
ATOM 919 C C . ALA A 1 112 ? -1.043 -19.649 -0.508 1.00 81.69 112 ALA A C 1
ATOM 921 O O . ALA A 1 112 ? -1.138 -20.751 0.034 1.00 81.69 112 ALA A O 1
ATOM 922 N N . ARG A 1 113 ? -0.454 -18.621 0.119 1.00 76.62 113 ARG A N 1
ATOM 923 C CA . ARG A 1 113 ? 0.148 -18.762 1.458 1.00 76.62 113 ARG A CA 1
ATOM 924 C C . ARG A 1 113 ? -0.887 -19.052 2.545 1.00 76.62 113 ARG A C 1
ATOM 926 O O . ARG A 1 113 ? -0.576 -19.809 3.463 1.00 76.62 113 ARG A O 1
ATOM 933 N N . HIS A 1 114 ? -2.102 -18.512 2.431 1.00 73.19 114 HIS A N 1
ATOM 934 C CA . HIS A 1 114 ? -3.211 -18.876 3.315 1.00 73.19 114 HIS A CA 1
ATOM 935 C C . HIS A 1 114 ? -3.602 -20.349 3.181 1.00 73.19 114 HIS A C 1
ATOM 937 O O . HIS A 1 114 ? -3.763 -21.018 4.199 1.00 73.19 114 HIS A O 1
ATOM 943 N N . GLN A 1 115 ? -3.711 -20.867 1.952 1.00 76.88 115 GLN A N 1
ATOM 944 C CA . GLN A 1 115 ? -4.041 -22.280 1.712 1.00 76.88 115 GLN A CA 1
ATOM 945 C C . GLN A 1 115 ? -2.982 -23.230 2.284 1.00 76.88 115 GLN A C 1
ATOM 947 O O . GLN A 1 115 ? -3.302 -24.315 2.762 1.00 76.88 115 GLN A O 1
ATOM 952 N N . LEU A 1 116 ? -1.716 -22.812 2.275 1.00 79.56 116 LEU A N 1
ATOM 953 C CA . LEU A 1 116 ? -0.601 -23.612 2.777 1.00 79.56 116 LEU A CA 1
ATOM 954 C C . LEU A 1 116 ? -0.465 -23.613 4.312 1.00 79.56 116 LEU A C 1
ATOM 956 O O . LEU A 1 116 ? 0.494 -24.192 4.817 1.00 79.56 116 LEU A O 1
ATOM 960 N N . ASN A 1 117 ? -1.376 -22.978 5.068 1.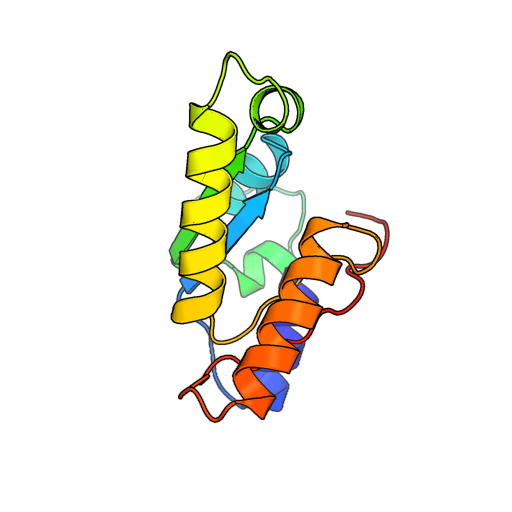00 63.22 117 ASN A N 1
ATOM 961 C CA . ASN A 1 117 ? -1.301 -22.847 6.536 1.00 63.22 117 ASN A CA 1
ATOM 962 C C . ASN A 1 117 ? 0.044 -22.307 7.056 1.00 63.22 117 ASN A C 1
ATOM 964 O O . ASN A 1 117 ? 0.373 -22.439 8.239 1.00 63.22 117 ASN A O 1
ATOM 968 N N . VAL A 1 118 ? 0.817 -21.638 6.196 1.00 62.78 118 VAL A N 1
ATOM 969 C CA . VAL A 1 118 ? 1.882 -20.753 6.659 1.00 62.78 118 VAL A CA 1
ATOM 970 C C . VAL A 1 118 ? 1.190 -19.744 7.574 1.00 62.78 118 VAL A C 1
ATOM 972 O O . VAL A 1 118 ? 0.059 -19.359 7.289 1.00 62.78 118 VAL A O 1
ATOM 975 N N . SER A 1 119 ? 1.795 -19.361 8.700 1.00 54.47 119 SER A N 1
ATOM 976 C CA . SER A 1 119 ? 1.188 -18.467 9.698 1.00 54.47 119 SER A CA 1
ATOM 977 C C . SER A 1 119 ? 0.979 -17.047 9.147 1.00 54.47 119 SER A C 1
ATOM 979 O O . SER A 1 119 ? 1.617 -16.087 9.581 1.00 54.47 119 SER A O 1
ATOM 981 N N . VAL A 1 120 ? 0.111 -16.902 8.153 1.00 54.06 120 VAL A N 1
ATOM 982 C CA . VAL A 1 120 ? -0.215 -15.657 7.485 1.00 54.06 120 VAL A CA 1
ATOM 983 C C . VAL A 1 120 ? -1.233 -14.967 8.376 1.00 54.06 120 VAL A C 1
ATOM 985 O O . VAL A 1 120 ? -2.431 -15.228 8.327 1.00 54.06 120 VAL A O 1
ATOM 988 N N . ARG A 1 121 ? -0.726 -14.096 9.251 1.00 55.56 121 ARG A N 1
ATOM 989 C CA . ARG A 1 121 ? -1.548 -13.159 10.035 1.00 55.56 121 ARG A CA 1
ATOM 990 C C . ARG A 1 121 ? -2.062 -11.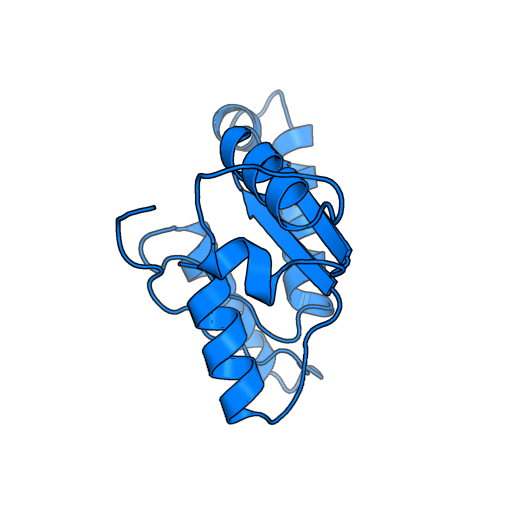992 9.178 1.00 55.56 121 ARG A C 1
ATOM 992 O O . ARG A 1 121 ? -2.780 -11.129 9.679 1.00 55.56 121 ARG A O 1
ATOM 999 N N . THR A 1 122 ? -1.654 -11.949 7.915 1.00 53.22 122 THR A N 1
ATOM 1000 C CA . THR A 1 122 ? -2.026 -10.955 6.916 1.00 53.22 122 THR A CA 1
ATOM 1001 C C . THR A 1 122 ? -3.399 -11.285 6.377 1.00 53.22 122 THR A C 1
ATOM 1003 O O . THR A 1 122 ? -3.579 -12.328 5.781 1.00 53.22 122 THR A O 1
ATOM 1006 N N . HIS A 1 123 ? -4.384 -10.424 6.571 1.00 55.81 123 HIS A N 1
ATOM 1007 C CA . HIS A 1 123 ? -5.644 -10.552 5.857 1.00 55.81 123 HIS A CA 1
ATOM 1008 C C . HIS A 1 123 ? -5.572 -9.629 4.650 1.00 55.81 123 HIS A C 1
ATOM 1010 O O . HIS A 1 123 ? -5.764 -8.420 4.776 1.00 55.81 123 HIS A O 1
ATOM 1016 N N . SER A 1 124 ? -5.239 -10.193 3.499 1.00 53.12 124 SER A N 1
ATOM 1017 C CA . SER A 1 124 ? -5.121 -9.422 2.267 1.00 53.12 124 SER A CA 1
ATOM 1018 C C . SER A 1 124 ? -6.501 -9.111 1.720 1.00 53.12 124 SER A C 1
ATOM 1020 O O . SER A 1 124 ? -7.359 -9.987 1.634 1.00 53.12 124 SER A O 1
ATOM 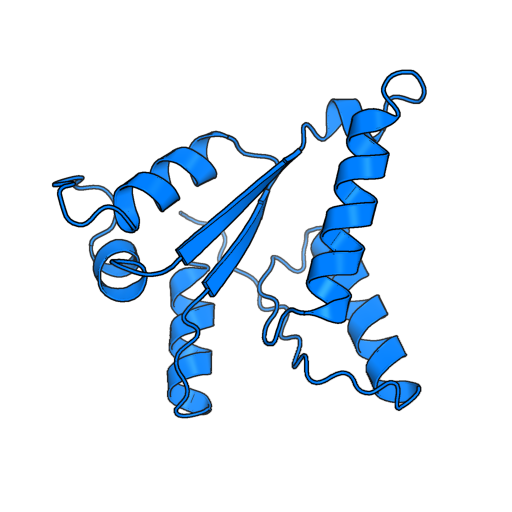1022 N N . LEU A 1 125 ? -6.722 -7.844 1.393 1.00 55.19 125 LEU A N 1
ATOM 1023 C CA . LEU A 1 125 ? -7.966 -7.391 0.808 1.00 55.19 125 LEU A CA 1
ATOM 1024 C C . LEU A 1 125 ? -7.608 -6.422 -0.314 1.00 55.19 125 LEU A C 1
ATOM 1026 O O . LEU A 1 125 ? -7.546 -5.211 -0.116 1.00 55.19 125 LEU A O 1
ATOM 1030 N N . VAL A 1 126 ? -7.323 -6.979 -1.492 1.00 51.75 126 VAL A N 1
ATOM 1031 C CA . VAL A 1 126 ? -7.135 -6.188 -2.708 1.00 51.75 126 VAL A CA 1
ATOM 1032 C C . VAL A 1 126 ? -8.516 -5.682 -3.114 1.00 51.75 126 VAL A C 1
ATOM 1034 O O . VAL A 1 126 ? -9.356 -6.412 -3.625 1.00 51.75 126 VAL A O 1
ATOM 1037 N N . ARG A 1 127 ? -8.805 -4.433 -2.755 1.00 53.41 127 ARG A N 1
ATOM 1038 C CA . ARG A 1 127 ? -9.994 -3.704 -3.194 1.00 53.41 127 ARG A CA 1
ATOM 1039 C C . ARG A 1 127 ? -9.532 -2.670 -4.191 1.00 53.41 127 ARG A C 1
ATOM 1041 O O . ARG A 1 127 ? -8.623 -1.919 -3.847 1.00 53.41 127 ARG A O 1
ATOM 1048 N N . ASP A 1 128 ? -10.205 -2.590 -5.338 1.00 44.56 128 ASP A N 1
ATOM 1049 C CA . ASP A 1 128 ? -10.041 -1.481 -6.274 1.00 44.56 128 ASP A CA 1
ATOM 1050 C C . ASP A 1 128 ? -10.042 -0.167 -5.501 1.00 44.56 128 ASP A C 1
ATOM 1052 O O . ASP A 1 128 ? -11.068 0.275 -4.973 1.00 44.56 128 ASP A O 1
ATOM 1056 N N . ALA A 1 129 ? -8.865 0.447 -5.390 1.00 45.19 129 ALA A N 1
ATOM 1057 C CA . ALA A 1 129 ? -8.817 1.855 -5.083 1.00 45.19 129 ALA A CA 1
ATOM 1058 C C . ALA A 1 129 ? -9.523 2.538 -6.274 1.00 45.19 129 ALA A C 1
ATOM 1060 O O . ALA A 1 129 ? -9.203 2.217 -7.419 1.00 45.19 129 ALA A O 1
ATOM 1061 N N . PRO A 1 130 ? -10.551 3.375 -6.046 1.00 42.84 130 PRO A N 1
ATOM 1062 C CA . PRO A 1 130 ? -11.269 4.002 -7.153 1.00 42.84 130 PRO A CA 1
ATOM 1063 C C . PRO A 1 130 ? -10.317 4.792 -8.085 1.00 42.84 130 PRO A C 1
ATOM 1065 O O . PRO A 1 130 ? -9.164 5.058 -7.760 1.00 42.84 130 PRO A O 1
ATOM 1068 N N . ASN A 1 131 ? -10.770 5.160 -9.281 1.00 37.97 131 ASN A N 1
ATOM 1069 C CA . ASN A 1 131 ? -9.884 5.679 -10.336 1.00 37.97 131 ASN A CA 1
ATOM 1070 C C . ASN A 1 131 ? -9.519 7.176 -10.225 1.00 37.97 131 ASN A C 1
ATOM 1072 O O . ASN A 1 131 ? -9.043 7.753 -11.199 1.00 37.97 131 ASN A O 1
ATOM 1076 N N . SER A 1 132 ? -9.749 7.845 -9.092 1.00 34.81 132 SER A N 1
ATOM 1077 C CA . SER A 1 132 ? -9.511 9.295 -8.977 1.00 34.81 132 SER A CA 1
ATOM 1078 C C . SER A 1 132 ? -8.966 9.701 -7.610 1.00 34.81 132 SER A C 1
ATOM 1080 O O . SER A 1 132 ? -9.640 9.461 -6.605 1.00 34.81 132 SER A O 1
ATOM 1082 N N . LEU A 1 133 ? -7.766 10.304 -7.608 1.00 42.88 133 LEU A N 1
ATOM 1083 C CA . LEU A 1 133 ? -7.138 10.968 -6.455 1.00 42.88 133 LEU A CA 1
ATOM 1084 C C . LEU A 1 133 ? -8.123 11.898 -5.741 1.00 42.88 133 LEU A C 1
ATOM 1086 O O . LEU A 1 133 ? -8.762 12.719 -6.438 1.00 42.88 133 LEU A O 1
#

Secondary structure (DSSP, 8-state):
-HHHHHHHHHHHHT---SEEEEEES-HHHHHHHHHHH-TT----S-HHHHHHHTT-EEEEEE--HHHHT-TT-HHHHHHHHHHHHHHHHH-S-----TTSHHHHHHHHHHHHHHHTT-------------S--